Protein AF-A0A534JK49-F1 (afdb_monomer_lite)

Structure (mmCIF, N/CA/C/O backbone):
data_AF-A0A534JK49-F1
#
_entry.id   AF-A0A534JK49-F1
#
loop_
_atom_site.group_PDB
_atom_site.id
_atom_site.type_symbol
_atom_site.label_atom_id
_atom_site.label_alt_id
_atom_site.label_comp_id
_atom_site.label_asym_id
_atom_site.label_entity_id
_atom_site.label_seq_id
_atom_site.pdbx_PDB_ins_code
_atom_site.Cartn_x
_atom_site.Cartn_y
_atom_site.Cartn_z
_atom_site.occupancy
_atom_site.B_iso_or_equiv
_atom_site.auth_seq_id
_atom_site.auth_comp_id
_atom_site.auth_asym_id
_atom_site.auth_atom_id
_atom_site.pdbx_PDB_model_num
ATOM 1 N N . MET A 1 1 ? -14.258 -2.633 21.484 1.00 84.44 1 MET A N 1
ATOM 2 C CA . MET A 1 1 ? -14.990 -3.518 20.552 1.00 84.44 1 MET A CA 1
ATOM 3 C C . MET A 1 1 ? -14.230 -3.521 19.239 1.00 84.44 1 MET A C 1
ATOM 5 O O . MET A 1 1 ? -13.779 -2.454 18.843 1.00 84.44 1 MET A O 1
ATOM 9 N N . TYR A 1 2 ? -14.018 -4.685 18.625 1.00 90.81 2 TYR A N 1
ATOM 10 C CA . TYR A 1 2 ? -13.310 -4.803 17.346 1.00 90.81 2 TYR A CA 1
ATOM 11 C C . TYR A 1 2 ? -14.308 -5.031 16.216 1.00 90.81 2 TYR A C 1
ATOM 13 O O . TYR A 1 2 ? -15.330 -5.683 16.420 1.00 90.81 2 TYR A O 1
ATOM 21 N N . MET A 1 3 ? -13.999 -4.508 15.034 1.00 91.38 3 MET A N 1
ATOM 22 C CA . MET A 1 3 ? -14.813 -4.659 13.833 1.00 91.38 3 MET A CA 1
ATOM 23 C C . MET A 1 3 ? -13.896 -4.929 12.643 1.00 91.38 3 MET A C 1
ATOM 25 O O . MET A 1 3 ? -12.795 -4.385 12.577 1.00 91.38 3 MET A O 1
ATOM 29 N N . LYS A 1 4 ? -14.343 -5.774 11.712 1.00 92.00 4 LYS A N 1
ATOM 30 C CA . LYS A 1 4 ? -13.693 -5.901 10.406 1.00 92.00 4 LYS A CA 1
ATOM 31 C C . LYS A 1 4 ? -14.275 -4.846 9.479 1.00 92.00 4 LYS A C 1
ATOM 33 O O . LYS A 1 4 ? -15.494 -4.738 9.379 1.00 92.00 4 LYS A O 1
ATOM 38 N N . VAL A 1 5 ? -13.405 -4.110 8.806 1.00 89.94 5 VAL A N 1
ATOM 39 C CA . VAL A 1 5 ? -13.781 -3.082 7.835 1.00 89.94 5 VAL A CA 1
ATOM 40 C C . VAL A 1 5 ? -13.137 -3.439 6.504 1.00 89.94 5 VAL A C 1
ATOM 42 O O . VAL A 1 5 ? -11.974 -3.837 6.474 1.00 89.94 5 VAL A O 1
ATOM 45 N N . GLN A 1 6 ? -13.901 -3.328 5.421 1.00 90.69 6 GLN A N 1
ATOM 46 C CA . GLN A 1 6 ? -13.370 -3.390 4.062 1.00 90.69 6 GLN A CA 1
ATOM 47 C C . GLN A 1 6 ? -13.089 -1.970 3.584 1.00 90.69 6 GLN A C 1
ATOM 49 O O . GLN A 1 6 ? -13.916 -1.077 3.766 1.00 90.69 6 GLN A O 1
ATOM 54 N N . ARG A 1 7 ? -11.910 -1.766 2.999 1.00 87.50 7 ARG A N 1
ATOM 55 C CA . ARG A 1 7 ? -11.459 -0.476 2.484 1.00 87.50 7 ARG A CA 1
ATOM 56 C C . ARG A 1 7 ? -10.569 -0.710 1.271 1.00 87.50 7 ARG A C 1
ATOM 58 O O . ARG A 1 7 ? -9.773 -1.644 1.271 1.00 87.50 7 ARG A O 1
ATOM 65 N N . GLU A 1 8 ? -10.694 0.167 0.287 1.00 90.50 8 GLU A N 1
ATOM 66 C CA . GLU A 1 8 ? -9.751 0.296 -0.821 1.00 90.50 8 GLU A CA 1
ATOM 67 C C . GLU A 1 8 ? -8.826 1.482 -0.537 1.00 90.50 8 GLU A C 1
ATOM 69 O O . GLU A 1 8 ? -9.272 2.516 -0.030 1.00 90.50 8 GLU A O 1
ATOM 74 N N . ASP A 1 9 ? -7.534 1.321 -0.811 1.00 88.25 9 ASP A N 1
ATOM 75 C CA . ASP A 1 9 ? -6.544 2.378 -0.618 1.00 88.25 9 ASP A CA 1
ATOM 76 C C . ASP A 1 9 ? -5.461 2.321 -1.698 1.00 88.25 9 ASP A C 1
ATOM 78 O O . ASP A 1 9 ? -5.249 1.288 -2.338 1.00 88.25 9 ASP A O 1
ATOM 82 N N . VAL A 1 10 ? -4.773 3.443 -1.894 1.00 89.69 10 VAL A N 1
ATOM 83 C CA . VAL A 1 10 ? -3.688 3.570 -2.865 1.00 89.69 10 VAL A CA 1
ATOM 84 C C . VAL A 1 10 ? -2.359 3.367 -2.152 1.00 89.69 10 VAL A C 1
ATOM 86 O O . VAL A 1 10 ? -2.005 4.105 -1.233 1.00 89.69 10 VAL A O 1
ATOM 89 N N . VAL A 1 11 ? -1.588 2.382 -2.607 1.00 89.94 11 VAL A N 1
ATOM 90 C CA . VAL A 1 11 ? -0.249 2.095 -2.085 1.00 89.94 11 VAL A CA 1
ATOM 91 C C . VAL A 1 11 ? 0.780 2.528 -3.113 1.00 89.94 11 VAL A C 1
ATOM 93 O O . VAL A 1 11 ? 0.738 2.073 -4.250 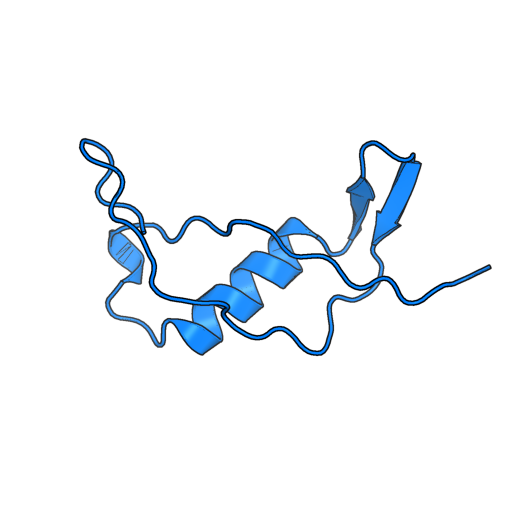1.00 89.94 11 VAL A O 1
ATOM 96 N N . ARG A 1 12 ? 1.714 3.386 -2.698 1.00 90.31 12 ARG A N 1
ATOM 97 C CA . ARG A 1 12 ? 2.829 3.833 -3.539 1.00 90.31 12 ARG A CA 1
ATOM 98 C C . ARG A 1 12 ? 3.978 2.834 -3.468 1.00 90.31 12 ARG A C 1
ATOM 100 O O . ARG A 1 12 ? 4.521 2.604 -2.385 1.00 90.31 12 ARG A O 1
ATOM 107 N N . ILE A 1 13 ? 4.400 2.328 -4.620 1.00 90.94 13 ILE A N 1
ATOM 108 C CA . ILE A 1 13 ? 5.568 1.461 -4.770 1.00 90.94 13 ILE A CA 1
ATOM 109 C C . ILE A 1 13 ? 6.752 2.286 -5.295 1.00 90.94 13 ILE A C 1
ATOM 111 O O . ILE A 1 13 ? 6.673 2.825 -6.401 1.00 90.94 13 ILE A O 1
ATOM 115 N N . PRO A 1 14 ? 7.858 2.401 -4.534 1.00 91.69 14 PRO A N 1
ATOM 116 C CA . PRO A 1 14 ? 9.056 3.100 -4.990 1.00 91.69 14 PRO A CA 1
ATOM 117 C C . PRO A 1 14 ? 9.671 2.455 -6.243 1.00 91.69 14 PRO A C 1
ATOM 119 O O . PRO A 1 14 ? 9.678 1.223 -6.343 1.00 91.69 14 PRO A O 1
ATOM 122 N N . PRO A 1 15 ? 10.249 3.251 -7.161 1.00 91.12 15 PRO A N 1
ATOM 123 C CA . PRO A 1 15 ? 10.827 2.743 -8.404 1.00 91.12 15 PRO A CA 1
ATOM 124 C C . PRO A 1 15 ? 11.946 1.720 -8.174 1.00 91.12 15 PRO A C 1
ATOM 126 O O . PRO A 1 15 ? 12.035 0.743 -8.916 1.00 91.12 15 PRO A O 1
ATOM 129 N N . GLU A 1 16 ? 12.764 1.883 -7.127 1.00 92.69 16 GLU A N 1
ATOM 130 C CA . GLU A 1 16 ? 13.840 0.934 -6.804 1.00 92.69 16 GLU A CA 1
ATOM 131 C C . GLU A 1 16 ? 13.353 -0.483 -6.447 1.00 92.69 16 GLU A C 1
ATOM 133 O O . GLU A 1 16 ? 14.125 -1.432 -6.563 1.00 92.69 16 GLU A O 1
ATOM 138 N N . ARG A 1 17 ? 12.083 -0.640 -6.044 1.00 92.38 17 ARG A N 1
ATOM 139 C CA . ARG A 1 17 ? 11.489 -1.921 -5.618 1.00 92.38 17 ARG A CA 1
ATOM 140 C C . ARG A 1 17 ? 10.608 -2.572 -6.690 1.00 92.38 17 ARG A C 1
ATOM 142 O O . ARG A 1 17 ? 10.072 -3.652 -6.468 1.00 92.38 17 ARG A O 1
ATOM 149 N N . LEU A 1 18 ? 10.473 -1.966 -7.874 1.00 87.50 18 LEU A N 1
ATOM 150 C CA . LEU A 1 18 ? 9.628 -2.494 -8.960 1.00 87.50 18 LEU A CA 1
ATOM 151 C C . LEU A 1 18 ? 10.108 -3.835 -9.545 1.00 87.50 18 LEU A C 1
ATOM 153 O O . LEU A 1 18 ? 9.365 -4.469 -10.288 1.00 87.50 18 LEU A O 1
ATOM 157 N N . GLY A 1 19 ? 11.336 -4.263 -9.237 1.00 88.19 19 GLY A N 1
ATOM 158 C CA . GLY A 1 19 ? 11.857 -5.578 -9.625 1.00 88.19 19 GLY A CA 1
ATOM 159 C C . GLY A 1 19 ? 11.453 -6.727 -8.692 1.00 88.19 19 GLY A C 1
ATOM 160 O O . GLY A 1 19 ? 11.757 -7.879 -8.997 1.00 88.19 19 GLY A O 1
ATOM 161 N N . GLU A 1 20 ? 10.816 -6.433 -7.556 1.00 91.56 20 GLU A N 1
ATOM 162 C CA . GLU A 1 20 ? 10.316 -7.435 -6.610 1.00 91.56 20 GLU A CA 1
ATOM 163 C C . GLU A 1 20 ? 8.945 -7.991 -7.046 1.00 91.56 20 GLU A C 1
ATOM 165 O O . GLU A 1 20 ? 8.306 -7.493 -7.974 1.00 91.56 20 GLU A O 1
ATOM 170 N N . ASP A 1 21 ? 8.461 -9.023 -6.349 1.00 91.69 21 ASP A N 1
ATOM 171 C CA . ASP A 1 21 ? 7.070 -9.462 -6.479 1.00 91.69 21 ASP A CA 1
ATOM 172 C C . ASP A 1 21 ? 6.138 -8.345 -5.984 1.00 91.69 21 ASP A C 1
ATOM 174 O O . ASP A 1 21 ? 6.010 -8.092 -4.783 1.00 91.69 21 ASP A O 1
ATOM 178 N N . ILE A 1 22 ? 5.483 -7.681 -6.935 1.00 87.88 22 ILE A N 1
ATOM 179 C CA . ILE A 1 22 ? 4.595 -6.542 -6.701 1.00 87.88 22 ILE A CA 1
ATOM 180 C C . ILE A 1 22 ? 3.439 -6.892 -5.760 1.00 87.88 22 ILE A C 1
ATOM 182 O O . ILE A 1 22 ? 3.028 -6.042 -4.968 1.00 87.88 22 ILE A O 1
ATOM 186 N N . ASP A 1 23 ? 2.924 -8.121 -5.801 1.00 88.62 23 ASP A N 1
ATOM 187 C CA . ASP A 1 23 ? 1.826 -8.528 -4.927 1.00 88.62 23 ASP A CA 1
ATOM 188 C C . ASP A 1 23 ? 2.323 -8.758 -3.502 1.00 88.62 23 ASP A C 1
ATOM 190 O O . ASP A 1 23 ? 1.653 -8.392 -2.534 1.00 88.62 23 ASP A O 1
ATOM 194 N N . ALA A 1 24 ? 3.500 -9.362 -3.334 1.00 91.25 24 ALA A N 1
ATOM 195 C CA . ALA A 1 24 ? 4.121 -9.494 -2.018 1.00 91.25 24 ALA A CA 1
ATOM 196 C C 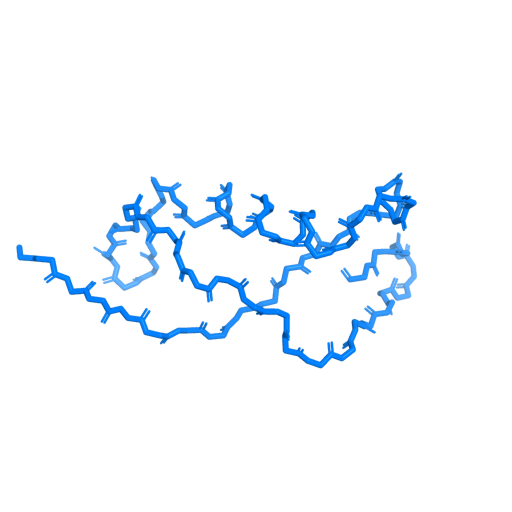. ALA A 1 24 ? 4.445 -8.113 -1.424 1.00 91.25 24 ALA A C 1
ATOM 198 O O . ALA A 1 24 ? 4.099 -7.828 -0.273 1.00 91.25 24 ALA A O 1
ATOM 199 N N . LEU A 1 25 ? 5.013 -7.234 -2.248 1.00 92.50 25 LEU A N 1
ATOM 200 C CA . LEU A 1 25 ? 5.391 -5.876 -1.890 1.00 92.50 25 LEU A CA 1
ATOM 201 C C . LEU A 1 25 ? 4.185 -5.015 -1.503 1.00 92.50 25 LEU A C 1
ATOM 203 O O . LEU A 1 25 ? 4.202 -4.339 -0.475 1.00 92.50 25 LEU A O 1
ATOM 207 N N . ALA A 1 26 ? 3.102 -5.067 -2.281 1.00 90.06 26 ALA A N 1
ATOM 208 C CA . ALA A 1 26 ? 1.875 -4.343 -1.969 1.00 90.06 26 ALA A CA 1
ATOM 209 C C . ALA A 1 26 ? 1.306 -4.770 -0.607 1.00 90.06 26 ALA A C 1
ATOM 211 O O . ALA A 1 26 ? 0.897 -3.919 0.187 1.00 90.06 26 ALA A O 1
ATOM 212 N N . ARG A 1 27 ? 1.330 -6.073 -0.290 1.00 92.06 27 ARG A N 1
ATOM 213 C CA . ARG A 1 27 ? 0.882 -6.589 1.016 1.00 92.06 27 ARG A CA 1
ATOM 214 C C . ARG A 1 27 ? 1.763 -6.099 2.159 1.00 92.06 27 ARG A C 1
ATOM 216 O O . ARG A 1 27 ? 1.231 -5.689 3.190 1.00 92.06 27 ARG A O 1
ATOM 223 N N . GLU A 1 28 ? 3.080 -6.126 1.982 1.00 93.44 28 GLU A N 1
ATOM 224 C CA . GLU A 1 28 ? 4.049 -5.623 2.961 1.00 93.44 28 GLU A CA 1
ATOM 225 C C . GLU A 1 28 ? 3.816 -4.134 3.256 1.00 93.44 28 GLU A C 1
ATOM 227 O O . GLU A 1 28 ? 3.612 -3.746 4.410 1.00 93.44 28 GLU A O 1
ATOM 232 N N . LEU A 1 29 ? 3.776 -3.308 2.208 1.00 92.75 29 LEU A N 1
ATOM 233 C CA . LEU A 1 29 ? 3.603 -1.861 2.326 1.00 92.75 29 LEU A CA 1
ATOM 234 C C . LEU A 1 29 ? 2.246 -1.498 2.932 1.00 92.75 29 LEU A C 1
ATOM 236 O O . LEU A 1 29 ? 2.176 -0.601 3.773 1.00 92.75 29 LEU A O 1
ATOM 240 N N . THR A 1 30 ? 1.182 -2.220 2.573 1.00 92.69 30 THR A N 1
ATOM 241 C CA . THR A 1 30 ? -0.154 -2.024 3.157 1.00 92.69 30 THR A CA 1
ATOM 242 C C . THR A 1 30 ? -0.135 -2.275 4.662 1.00 92.69 30 THR A C 1
ATOM 244 O O . THR A 1 30 ? -0.610 -1.440 5.431 1.00 92.69 30 THR A O 1
ATOM 247 N N . ARG A 1 31 ? 0.455 -3.394 5.106 1.00 92.62 31 ARG A N 1
ATOM 248 C CA . ARG A 1 31 ? 0.561 -3.724 6.536 1.00 92.62 31 ARG A CA 1
ATOM 249 C C . ARG A 1 31 ? 1.362 -2.674 7.291 1.00 92.62 31 ARG A C 1
ATOM 251 O O . ARG A 1 31 ? 0.860 -2.126 8.262 1.00 92.62 31 ARG A O 1
ATOM 258 N N . SER A 1 32 ? 2.549 -2.331 6.792 1.00 92.50 32 SER A N 1
ATOM 259 C CA . SER A 1 32 ? 3.414 -1.301 7.385 1.00 92.50 32 SER A CA 1
ATOM 260 C C . SER A 1 32 ? 2.729 0.070 7.469 1.00 92.50 32 SER A C 1
ATOM 262 O O . SER A 1 32 ? 2.932 0.848 8.405 1.00 92.50 32 SER A O 1
ATOM 264 N N . THR A 1 33 ? 1.875 0.380 6.492 1.00 89.81 33 THR A N 1
ATOM 265 C CA . THR A 1 33 ? 1.180 1.667 6.443 1.00 89.81 33 THR A CA 1
ATOM 266 C C . THR A 1 33 ? -0.014 1.725 7.383 1.00 89.81 33 THR A C 1
ATOM 268 O O . THR A 1 33 ? -0.247 2.789 7.954 1.00 89.81 33 THR A O 1
ATOM 271 N N . LEU A 1 34 ? -0.757 0.631 7.548 1.00 90.31 34 LEU A N 1
ATOM 272 C CA . LEU A 1 34 ? -2.014 0.624 8.292 1.00 90.31 34 LEU A CA 1
ATOM 273 C C . LEU A 1 34 ? -1.856 0.103 9.723 1.00 90.31 34 LEU A C 1
ATOM 275 O O . LEU A 1 34 ? -2.362 0.723 10.654 1.00 90.31 34 LEU A O 1
ATOM 279 N N . GLU A 1 35 ? -1.176 -1.026 9.917 1.00 93.06 35 GLU A N 1
ATOM 280 C CA . GLU A 1 35 ? -1.104 -1.702 11.214 1.00 93.06 35 GLU A CA 1
ATOM 281 C C . GLU A 1 35 ? -0.418 -0.817 12.266 1.00 93.06 35 GLU A C 1
ATOM 283 O O . GLU A 1 35 ? 0.610 -0.185 12.024 1.00 93.06 35 GLU A O 1
ATOM 288 N N . GLY A 1 36 ? -1.025 -0.732 13.451 1.00 92.75 36 GLY A N 1
ATOM 289 C CA . GLY A 1 36 ? -0.532 0.093 14.553 1.00 92.75 36 GLY A CA 1
ATOM 290 C C . GLY A 1 36 ? -0.752 1.598 14.380 1.00 92.75 36 GLY A C 1
ATOM 291 O O . GLY A 1 36 ? -0.374 2.357 15.274 1.00 92.75 36 GLY A O 1
ATOM 292 N N . LYS A 1 37 ? -1.378 2.052 13.284 1.00 90.19 37 LYS A N 1
ATOM 293 C CA . LYS A 1 37 ? -1.690 3.470 13.068 1.00 90.19 37 LYS A CA 1
ATOM 294 C C . LYS A 1 37 ? -3.130 3.806 13.436 1.00 90.19 37 LYS A C 1
ATOM 296 O O . LYS A 1 37 ? -4.054 3.010 13.246 1.00 90.19 37 LYS A O 1
ATOM 301 N N . VAL A 1 38 ? -3.302 5.017 13.963 1.00 91.12 38 VAL A N 1
ATOM 302 C CA . VAL A 1 38 ? -4.613 5.613 14.228 1.00 91.12 38 VAL A CA 1
ATOM 303 C C . VAL A 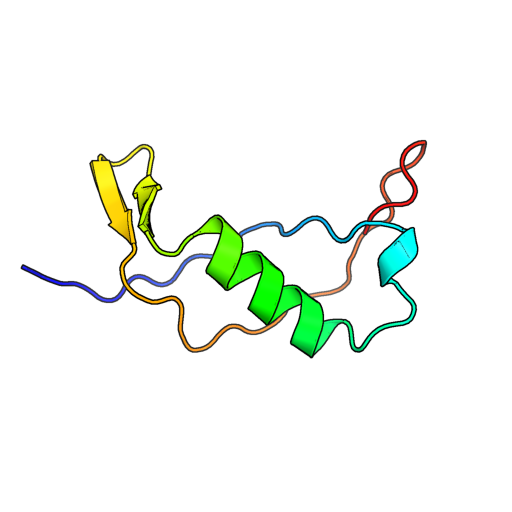1 38 ? -5.044 6.393 12.991 1.00 91.12 38 VAL A C 1
ATOM 305 O O . VAL A 1 38 ? -4.335 7.302 12.560 1.00 91.12 38 VAL A O 1
ATOM 308 N N . GLY A 1 39 ? -6.17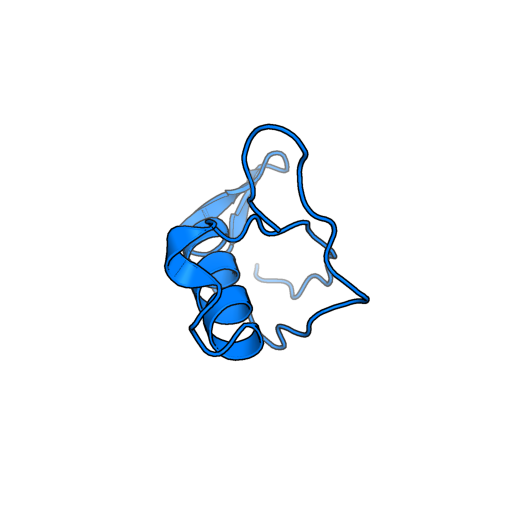9 6.009 12.411 1.00 85.50 39 GLY A N 1
ATOM 309 C CA . GLY A 1 39 ? -6.779 6.682 11.263 1.00 85.50 39 GLY A CA 1
ATOM 310 C C . GLY A 1 39 ? -7.438 8.014 11.629 1.00 85.50 39 GLY A C 1
ATOM 311 O O . GLY A 1 39 ? -7.613 8.352 12.802 1.00 85.50 39 GLY A O 1
ATOM 312 N N . GLU A 1 40 ? -7.843 8.773 10.610 1.00 85.38 40 GLU A N 1
ATOM 313 C CA . GLU A 1 40 ? -8.542 10.061 10.771 1.00 85.38 40 GLU A CA 1
ATOM 314 C C . GLU A 1 40 ? -9.875 9.928 11.526 1.00 85.38 40 GLU A C 1
ATOM 316 O O . GLU A 1 40 ? -10.298 10.836 12.242 1.00 85.38 40 GLU A O 1
ATOM 321 N N . ASP A 1 41 ? -10.505 8.759 11.432 1.00 87.12 41 ASP A N 1
ATOM 322 C CA . ASP A 1 41 ? -11.726 8.377 12.141 1.00 87.12 41 ASP A CA 1
ATOM 323 C C . ASP A 1 41 ? -11.488 7.992 13.615 1.00 87.12 41 ASP A C 1
ATOM 325 O O . ASP A 1 41 ? -12.407 7.542 14.303 1.00 87.12 41 ASP A O 1
ATOM 329 N N . LYS A 1 42 ? -10.261 8.189 14.122 1.00 88.44 42 LYS A N 1
ATOM 330 C CA . LYS A 1 42 ? -9.813 7.817 15.473 1.00 88.44 42 LYS A CA 1
ATOM 331 C C . LYS A 1 42 ? -9.908 6.314 15.751 1.00 88.44 42 LYS A C 1
ATOM 333 O O . LYS A 1 42 ? -9.966 5.909 16.915 1.00 88.44 42 LYS A O 1
ATOM 338 N N . THR A 1 43 ? -9.898 5.481 14.712 1.00 90.06 43 THR A N 1
ATOM 339 C CA . THR A 1 43 ? -9.809 4.026 14.859 1.00 90.06 43 THR A CA 1
ATOM 340 C C . THR A 1 43 ? -8.356 3.565 14.799 1.00 90.06 43 THR A C 1
ATOM 342 O O . THR A 1 43 ? -7.535 4.130 14.080 1.00 90.06 43 THR A O 1
ATOM 345 N N . LEU A 1 44 ? -8.014 2.545 15.587 1.00 92.38 44 LEU A N 1
ATOM 346 C CA . LEU A 1 44 ? -6.702 1.900 15.548 1.00 92.38 44 LEU A CA 1
ATOM 347 C C . LEU A 1 44 ? -6.787 0.657 14.666 1.00 92.38 44 LEU A C 1
ATOM 349 O O . LEU A 1 44 ? -7.550 -0.265 14.975 1.00 92.38 44 LEU A O 1
ATOM 353 N N . THR A 1 45 ? -5.968 0.598 13.618 1.00 93.19 45 THR A N 1
ATOM 354 C CA . THR A 1 45 ? -5.861 -0.624 12.817 1.00 93.19 45 THR A CA 1
ATOM 355 C C . THR A 1 45 ? -4.950 -1.618 13.520 1.00 93.19 45 THR A C 1
ATOM 357 O O . THR A 1 45 ? -3.789 -1.329 13.800 1.00 93.19 45 THR A O 1
ATOM 360 N N . LEU A 1 46 ? -5.476 -2.808 13.800 1.00 93.50 46 LEU A N 1
ATOM 361 C CA . LEU A 1 46 ? -4.711 -3.870 14.452 1.00 93.50 46 LEU A CA 1
ATOM 362 C C . LEU A 1 46 ? -4.029 -4.791 13.446 1.00 93.50 46 LEU A C 1
ATOM 364 O O . LEU A 1 46 ? -2.842 -5.058 13.573 1.00 93.50 46 LEU A O 1
ATOM 368 N N . ILE A 1 47 ? -4.793 -5.297 12.477 1.00 93.44 47 ILE A N 1
ATOM 369 C CA . ILE A 1 47 ? -4.334 -6.281 11.494 1.00 93.44 47 ILE A CA 1
ATOM 370 C C . ILE A 1 47 ? -4.979 -5.954 10.151 1.00 93.44 47 ILE A C 1
ATOM 372 O O . ILE A 1 47 ? -6.205 -5.835 10.070 1.00 93.44 47 ILE A O 1
ATOM 376 N N . ALA A 1 48 ? -4.167 -5.882 9.099 1.00 92.44 48 ALA A N 1
ATOM 377 C CA . ALA A 1 48 ? -4.636 -5.876 7.721 1.00 92.44 48 ALA A CA 1
ATOM 378 C C . ALA A 1 48 ? -4.598 -7.316 7.174 1.00 92.44 48 ALA A C 1
ATOM 380 O O . ALA A 1 48 ? -3.574 -8.001 7.216 1.00 92.44 48 ALA A O 1
ATOM 381 N N . SER A 1 49 ? -5.733 -7.818 6.686 1.00 91.44 49 SER A N 1
ATOM 382 C CA . SER A 1 49 ? -5.873 -9.199 6.196 1.00 91.44 49 SER A CA 1
ATOM 383 C C . SER A 1 49 ? -6.701 -9.241 4.917 1.00 91.44 49 SER A C 1
ATOM 385 O O . SER A 1 49 ? -7.539 -8.366 4.726 1.00 91.44 49 SER A O 1
ATOM 387 N N . GLY A 1 50 ? -6.475 -10.247 4.065 1.00 91.44 50 GLY A N 1
ATOM 388 C CA . GLY A 1 50 ? -7.162 -10.349 2.771 1.00 91.44 50 GLY A CA 1
ATOM 389 C C . GLY A 1 50 ? -6.768 -9.234 1.800 1.00 91.44 50 GLY A C 1
ATOM 390 O O . GLY A 1 50 ? -7.624 -8.669 1.137 1.00 91.44 50 GLY A O 1
ATOM 391 N N . ILE A 1 51 ? -5.484 -8.864 1.782 1.00 91.75 51 ILE A N 1
ATOM 392 C CA . ILE A 1 51 ? -4.983 -7.785 0.929 1.00 91.75 51 ILE A CA 1
ATOM 393 C C . ILE A 1 51 ? -4.841 -8.315 -0.500 1.00 91.75 51 ILE A C 1
ATOM 395 O O . ILE A 1 51 ? -4.015 -9.198 -0.769 1.00 91.75 51 ILE A O 1
ATOM 399 N N . GLU A 1 52 ? -5.636 -7.739 -1.392 1.00 90.62 52 GLU A N 1
ATOM 400 C CA . GLU A 1 52 ? -5.685 -8.041 -2.817 1.00 90.62 52 GLU A CA 1
ATOM 401 C C . GLU A 1 52 ? -5.478 -6.755 -3.612 1.00 90.62 52 GLU A C 1
ATOM 403 O O . GLU A 1 52 ? -5.940 -5.680 -3.224 1.00 90.62 52 GLU A O 1
ATOM 408 N N . ARG A 1 53 ? -4.746 -6.857 -4.722 1.00 89.00 53 ARG A N 1
ATOM 409 C CA . ARG A 1 53 ? -4.529 -5.725 -5.613 1.00 89.00 53 ARG A CA 1
ATOM 410 C C . ARG A 1 53 ? -5.782 -5.507 -6.458 1.00 89.00 53 ARG A C 1
ATOM 412 O O . ARG A 1 53 ? -6.270 -6.440 -7.090 1.00 89.00 53 ARG A O 1
ATOM 419 N N . VAL A 1 54 ? -6.259 -4.268 -6.510 1.00 88.62 54 VAL A N 1
ATOM 420 C CA . VAL A 1 54 ? -7.397 -3.881 -7.349 1.00 88.62 54 VAL A CA 1
ATOM 421 C C . VAL A 1 54 ? -6.879 -3.096 -8.551 1.00 88.62 54 VAL A C 1
ATOM 423 O O . VAL A 1 54 ? -6.390 -1.979 -8.412 1.00 88.62 54 VAL A O 1
ATOM 426 N N . GLY A 1 55 ? -6.981 -3.694 -9.739 1.00 86.44 55 GLY A N 1
ATOM 427 C CA . GLY A 1 55 ? -6.620 -3.053 -11.004 1.00 86.44 55 GLY A CA 1
ATOM 428 C C . GLY A 1 55 ? -5.117 -2.873 -11.256 1.00 86.44 55 GLY A C 1
ATOM 429 O O . GLY A 1 55 ? -4.245 -3.401 -10.556 1.00 86.44 55 GLY A O 1
ATOM 430 N N . GLU A 1 56 ? -4.816 -2.125 -12.318 1.00 85.69 56 GLU A N 1
ATOM 431 C CA . GLU A 1 56 ? -3.449 -1.815 -12.735 1.00 85.69 56 GLU A CA 1
ATOM 432 C C . GLU A 1 56 ? -2.908 -0.574 -12.016 1.00 85.69 56 GLU A C 1
ATOM 434 O O . GLU A 1 56 ? -3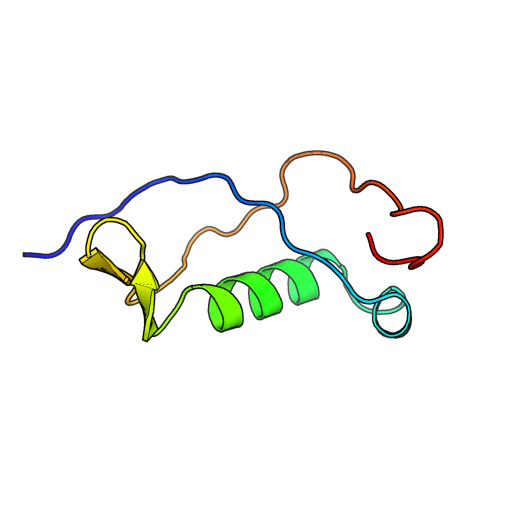.643 0.352 -11.675 1.00 85.69 56 GLU A O 1
ATOM 439 N N . GLY A 1 57 ? -1.598 -0.564 -11.759 1.00 85.56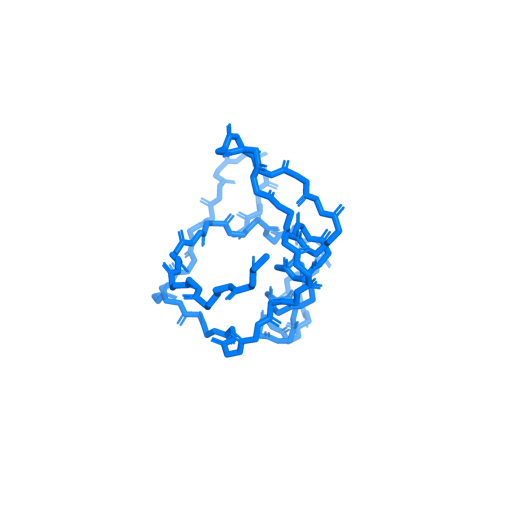 57 GLY A N 1
ATOM 440 C CA . GLY A 1 57 ? -0.919 0.594 -11.171 1.00 85.56 57 GLY A CA 1
ATOM 441 C C . GLY A 1 57 ? -0.677 1.677 -12.207 1.00 85.56 57 GLY A C 1
ATOM 442 O O . GLY A 1 57 ? -0.620 1.396 -13.404 1.00 85.56 57 GLY A O 1
ATOM 443 N N . ARG A 1 58 ? -0.489 2.917 -11.753 1.00 88.94 58 ARG A N 1
ATOM 444 C CA . ARG A 1 58 ? -0.192 4.036 -12.648 1.00 88.94 58 ARG A CA 1
ATOM 445 C C . ARG A 1 58 ? 1.133 4.662 -12.263 1.00 88.94 58 ARG A C 1
ATOM 447 O O . ARG A 1 58 ? 1.283 5.150 -11.152 1.00 88.94 58 ARG A O 1
ATOM 454 N N . ILE A 1 59 ? 2.035 4.757 -13.236 1.00 89.69 59 ILE A N 1
ATOM 455 C CA . ILE A 1 59 ? 3.306 5.454 -13.048 1.00 89.69 59 ILE A CA 1
ATOM 456 C C . ILE A 1 59 ? 3.042 6.936 -12.757 1.00 89.69 59 ILE A C 1
ATOM 458 O O . ILE A 1 59 ? 2.382 7.640 -13.530 1.00 89.69 59 ILE A O 1
ATOM 462 N N . VAL A 1 60 ? 3.594 7.421 -11.651 1.00 89.56 60 VAL A N 1
ATOM 463 C CA . VAL A 1 60 ? 3.614 8.838 -11.297 1.00 89.56 60 VAL A CA 1
ATOM 464 C C . VAL A 1 60 ? 4.744 9.510 -12.073 1.00 89.56 60 VAL A C 1
ATOM 466 O O . VAL A 1 60 ? 5.928 9.307 -11.801 1.00 89.56 60 VAL A O 1
ATOM 469 N N . HIS A 1 61 ? 4.380 10.308 -13.077 1.00 86.44 61 HIS A N 1
ATOM 470 C CA . HIS A 1 61 ? 5.347 11.032 -13.901 1.00 86.44 61 HIS A CA 1
ATOM 471 C C . HIS A 1 61 ? 6.206 11.976 -13.043 1.00 86.44 61 HIS A C 1
ATOM 473 O O . HIS A 1 61 ? 5.676 12.741 -12.241 1.00 86.44 61 HIS A O 1
ATOM 479 N N . GLY A 1 62 ? 7.529 11.919 -13.213 1.00 88.19 62 GLY A N 1
ATOM 480 C CA . GLY A 1 62 ? 8.501 12.699 -12.435 1.00 88.19 62 GLY A CA 1
ATOM 481 C C . GLY A 1 62 ? 9.005 12.026 -11.150 1.00 88.19 62 GLY A C 1
ATOM 482 O O . GLY A 1 62 ? 10.078 12.392 -10.686 1.00 88.19 62 GLY A O 1
ATOM 483 N N . ASP A 1 63 ? 8.289 11.027 -10.621 1.00 86.62 63 ASP A N 1
ATOM 484 C CA . ASP A 1 63 ? 8.702 10.213 -9.458 1.00 86.62 63 ASP A CA 1
ATOM 485 C C . ASP A 1 63 ? 9.131 8.799 -9.893 1.00 86.62 63 ASP A C 1
ATOM 487 O O . ASP A 1 63 ? 10.076 8.223 -9.368 1.00 86.62 63 ASP A O 1
ATOM 491 N N . GLY A 1 64 ? 8.457 8.234 -10.903 1.00 86.62 64 GLY A N 1
ATOM 492 C CA . GLY A 1 64 ? 8.709 6.871 -11.381 1.00 86.62 64 GLY A CA 1
ATOM 493 C C . GLY A 1 64 ? 8.112 5.778 -10.488 1.00 86.62 64 GLY A C 1
ATOM 494 O O . GLY A 1 64 ? 8.205 4.603 -10.831 1.00 86.62 64 GLY A O 1
ATOM 495 N N . ALA A 1 65 ? 7.475 6.155 -9.377 1.00 88.56 65 ALA A N 1
ATOM 496 C CA . ALA A 1 65 ? 6.708 5.256 -8.524 1.00 88.56 65 ALA A CA 1
ATOM 497 C C . ALA A 1 65 ? 5.415 4.779 -9.208 1.00 88.56 65 ALA A C 1
ATOM 499 O O . ALA A 1 65 ? 4.897 5.457 -10.102 1.00 88.56 65 ALA A O 1
ATOM 500 N N . VAL A 1 66 ? 4.895 3.632 -8.763 1.00 87.69 66 VAL A N 1
ATOM 501 C CA . VAL A 1 66 ? 3.664 2.985 -9.268 1.00 87.69 66 VAL A CA 1
ATOM 502 C C . VAL A 1 66 ? 2.616 2.860 -8.175 1.00 87.69 66 VAL A C 1
ATOM 504 O O . VAL A 1 66 ? 3.018 2.669 -7.005 1.00 87.69 66 VAL A O 1
#

Sequence (66 aa):
MYMKVQREDVVRIPPERLGEDIDALARELTRSTLEGKVGEDKTLTLIASGIERVGEGRIVHGDGAV

Foldseek 3Di:
DDDDDDDDDDFKAAQVCPPDDPQVVQLVRVCVVQDQDQDPVRDHHHDDPPDDDDDDDDQDPPRRID

Radius of gyration: 13.33 Å; chains: 1; bounding box: 29×23×34 Å

Secondary structure (DSSP, 8-state):
-----------PPPGGGTTS-HHHHHHHHHHHHHTTPBPTTSPBP----S----S-----TTT---

pLDDT: mean 90.02, std 2.35, range [84.44, 93.5]